Protein AF-F3B7P3-F1 (afdb_monomer_lite)

Secondary structure (DSSP, 8-state):
----EEEEEE-SS--TTHHHHHHHHHHHTT---EEEEEETTEEEEEE----SS-TT-TT--SPPEEEEEESS-----SHHHHHTTEEEEEEES--TT-HHHHHHHHHHHHHH-TTEEEEETTTEEE----

Foldseek 3Di:
DKKKKFKKFAPPDQDQCLVVLLVVLCVVVVFPQWDWADDPFFIKIKTWDDDDDDSPDPPPP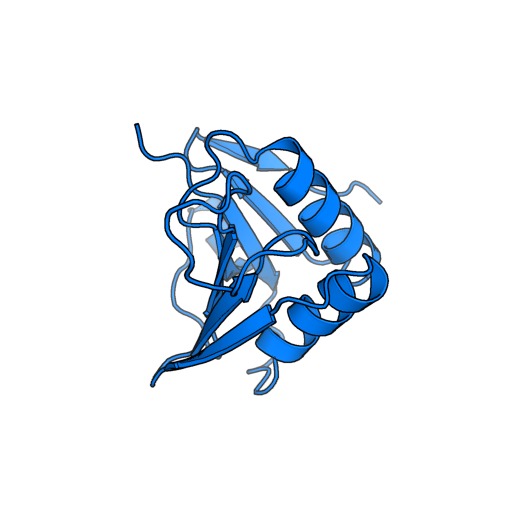TDIWIKTAGRDADDQDDPVSVVVNIGTGIMGRHCPPPVVVVVSSVVSSCVVVVRMKMDMPVGDIDHDDD

pLDDT: mean 84.25, std 11.89, range [49.94, 95.94]

Structure (mmCIF, N/CA/C/O backbone):
data_AF-F3B7P3-F1
#
_entry.id   AF-F3B7P3-F1
#
loop_
_atom_site.group_PDB
_atom_site.id
_atom_site.type_symbol
_atom_site.label_atom_id
_atom_site.label_alt_id
_atom_site.label_comp_id
_atom_site.label_asym_id
_atom_site.label_entity_id
_atom_site.label_seq_id
_atom_site.pdbx_PDB_ins_code
_atom_site.Cartn_x
_atom_site.Cartn_y
_atom_site.Cartn_z
_atom_site.occupancy
_atom_site.B_iso_or_equiv
_atom_site.auth_seq_id
_atom_site.auth_comp_id
_atom_site.auth_asym_id
_atom_site.auth_atom_id
_atom_site.pdbx_PDB_model_num
ATOM 1 N N . MET A 1 1 ? 16.426 10.705 4.151 1.00 55.97 1 MET A N 1
ATOM 2 C CA . MET A 1 1 ? 15.158 10.979 4.864 1.00 55.97 1 MET A CA 1
ATOM 3 C C . MET A 1 1 ? 14.240 9.824 4.524 1.00 55.97 1 MET A C 1
ATOM 5 O O . MET A 1 1 ? 14.259 9.439 3.370 1.00 55.97 1 MET A O 1
ATOM 9 N N . ILE A 1 2 ? 13.553 9.221 5.489 1.00 64.75 2 ILE A N 1
ATOM 10 C CA . ILE A 1 2 ? 12.584 8.146 5.226 1.00 64.75 2 ILE A CA 1
ATOM 11 C C . ILE A 1 2 ? 11.207 8.778 5.434 1.00 64.75 2 ILE A C 1
ATOM 13 O O . ILE A 1 2 ? 10.983 9.393 6.476 1.00 64.75 2 ILE A O 1
ATOM 17 N N . CYS A 1 3 ? 10.345 8.712 4.422 1.00 83.50 3 CYS A N 1
ATOM 18 C CA . CYS A 1 3 ? 8.979 9.230 4.460 1.00 83.50 3 CYS A CA 1
ATOM 19 C C . CYS A 1 3 ? 8.050 8.028 4.317 1.00 83.50 3 CYS A C 1
ATOM 21 O O . CYS A 1 3 ? 7.966 7.467 3.231 1.00 83.50 3 CYS A O 1
ATOM 23 N N . GLU A 1 4 ? 7.409 7.598 5.402 1.00 88.50 4 GLU A N 1
ATOM 24 C CA . GLU A 1 4 ? 6.525 6.429 5.372 1.00 88.50 4 GLU A CA 1
ATOM 25 C C . GLU A 1 4 ? 5.057 6.840 5.383 1.00 88.50 4 GLU A C 1
ATOM 27 O O . GLU A 1 4 ? 4.670 7.822 6.022 1.00 88.50 4 GLU A O 1
ATOM 32 N N . GLY A 1 5 ? 4.228 6.036 4.726 1.00 90.44 5 GLY A N 1
ATOM 33 C CA . GLY A 1 5 ? 2.775 6.146 4.745 1.00 90.44 5 GLY A CA 1
ATOM 34 C C . GLY A 1 5 ? 2.135 4.939 5.419 1.00 90.44 5 GLY A C 1
ATOM 35 O O . GLY A 1 5 ? 2.641 3.821 5.331 1.00 90.44 5 GLY A O 1
ATOM 36 N N . ARG A 1 6 ? 0.986 5.128 6.066 1.00 91.06 6 ARG A N 1
ATOM 37 C CA . ARG A 1 6 ? 0.196 4.048 6.669 1.00 91.06 6 ARG A CA 1
ATOM 38 C C . ARG A 1 6 ? -1.284 4.241 6.372 1.00 91.06 6 ARG A C 1
ATOM 40 O O . ARG A 1 6 ? -1.822 5.316 6.630 1.00 91.06 6 ARG A O 1
ATOM 47 N N . ILE A 1 7 ? -1.951 3.188 5.902 1.00 91.06 7 ILE A N 1
ATOM 48 C CA . ILE A 1 7 ? -3.418 3.109 5.901 1.00 91.06 7 ILE A CA 1
ATOM 49 C C . ILE A 1 7 ? -3.841 2.403 7.183 1.00 91.06 7 ILE A C 1
ATOM 51 O O . ILE A 1 7 ? -3.391 1.290 7.485 1.00 91.06 7 ILE A O 1
ATOM 55 N N . LEU A 1 8 ? -4.696 3.079 7.940 1.00 88.69 8 LEU A N 1
ATOM 56 C CA . LEU A 1 8 ? -5.272 2.590 9.176 1.00 88.69 8 LEU A CA 1
ATOM 57 C C . LEU A 1 8 ? -6.771 2.379 9.005 1.00 88.69 8 LEU A C 1
ATOM 59 O O . LEU A 1 8 ? -7.451 3.206 8.403 1.00 88.69 8 LEU A O 1
ATOM 63 N N . GLU A 1 9 ? -7.292 1.322 9.614 1.00 85.50 9 GLU A N 1
ATOM 64 C CA . GLU A 1 9 ? -8.720 0.990 9.618 1.00 85.50 9 GLU A CA 1
ATOM 65 C C . GLU A 1 9 ? -9.172 0.610 11.023 1.00 85.50 9 GLU A C 1
ATOM 67 O O . GLU A 1 9 ? -8.360 0.197 11.860 1.00 85.50 9 GLU A O 1
ATOM 72 N N . LYS A 1 10 ? -10.481 0.716 11.277 1.00 81.00 10 LYS A N 1
ATOM 73 C CA . LYS A 1 10 ? -11.080 0.115 12.469 1.00 81.00 10 LYS A CA 1
ATOM 74 C C . LYS A 1 10 ? -11.019 -1.402 12.360 1.00 81.00 10 LYS A C 1
ATOM 76 O O . LYS A 1 10 ? -11.415 -1.991 11.356 1.00 81.00 10 LYS A O 1
ATOM 81 N N . PHE A 1 11 ? -10.523 -2.043 13.410 1.00 66.56 11 PHE A N 1
ATOM 82 C CA . PHE A 1 11 ? -10.389 -3.492 13.435 1.00 66.56 11 PHE A CA 1
ATOM 83 C C . PHE A 1 11 ? -11.745 -4.167 13.688 1.00 66.56 11 PHE A C 1
ATOM 85 O O . PHE A 1 11 ? -12.131 -4.379 14.833 1.00 66.56 11 PHE A O 1
ATOM 92 N N . GLU A 1 12 ? -12.466 -4.535 12.626 1.00 62.84 12 GLU A N 1
ATOM 93 C CA . GLU A 1 12 ? -13.758 -5.230 12.770 1.00 62.84 12 GLU A CA 1
ATOM 94 C C . GLU A 1 12 ? -13.647 -6.767 12.710 1.00 62.84 12 GLU A C 1
ATOM 96 O O . GLU A 1 12 ? -14.550 -7.452 13.185 1.00 62.84 12 GLU A O 1
ATOM 101 N N . ARG A 1 13 ? -12.534 -7.331 12.200 1.00 56.19 13 ARG A N 1
ATOM 102 C CA . ARG A 1 13 ? -12.103 -8.752 12.307 1.00 56.19 13 ARG A CA 1
ATOM 103 C C . ARG A 1 13 ? -10.764 -8.961 11.578 1.00 56.19 13 ARG A C 1
ATOM 105 O O . ARG A 1 13 ? -10.408 -8.170 10.709 1.00 56.19 13 ARG A O 1
ATOM 112 N N . LYS A 1 14 ? -10.040 -10.055 11.879 1.00 57.78 14 LYS A N 1
ATOM 113 C CA . LYS A 1 14 ? -8.895 -10.507 11.059 1.00 57.78 14 LYS A CA 1
ATOM 114 C C . LYS A 1 14 ? -9.380 -10.743 9.628 1.00 57.78 14 LYS A C 1
ATOM 116 O O . LYS A 1 14 ? -10.134 -11.684 9.389 1.00 57.78 14 LYS A O 1
ATOM 121 N N . SER A 1 15 ? -8.950 -9.908 8.692 1.00 58.00 15 SER A N 1
ATOM 122 C CA . SER A 1 15 ? -9.135 -10.175 7.272 1.00 58.00 15 SER A CA 1
ATOM 123 C C . SER A 1 15 ? -7.955 -11.037 6.827 1.00 58.00 15 SER A C 1
ATOM 125 O O . SER A 1 15 ? -6.820 -10.582 6.793 1.00 58.00 15 SER A O 1
ATOM 127 N N . ILE A 1 16 ? -8.206 -12.314 6.540 1.00 60.88 16 ILE A N 1
ATOM 128 C CA . ILE A 1 16 ? -7.183 -13.248 6.029 1.00 60.88 16 ILE A CA 1
ATOM 129 C C . ILE A 1 16 ? -6.754 -12.852 4.595 1.00 60.88 16 ILE A C 1
ATOM 131 O O . ILE A 1 16 ? -5.796 -13.390 4.066 1.00 60.88 16 ILE A O 1
ATOM 135 N N . THR A 1 17 ? -7.426 -11.865 3.991 1.00 72.50 17 THR A N 1
ATOM 136 C CA . THR A 1 17 ? -7.259 -11.424 2.599 1.00 72.50 17 THR A CA 1
ATOM 137 C C . THR A 1 17 ? -7.062 -9.901 2.499 1.00 72.50 17 THR A C 1
ATOM 139 O O . THR A 1 17 ? -7.710 -9.235 1.690 1.00 72.50 17 THR A O 1
ATOM 142 N N . VAL A 1 18 ? -6.287 -9.296 3.410 1.00 79.94 18 VAL A N 1
ATOM 143 C CA . VAL A 1 18 ? -6.008 -7.839 3.396 1.00 79.94 18 VAL A CA 1
ATOM 144 C C . VAL A 1 18 ? -5.267 -7.441 2.123 1.00 79.94 18 VAL A C 1
ATOM 146 O O . VAL A 1 18 ? -5.665 -6.496 1.452 1.00 79.94 18 VAL A O 1
ATOM 149 N N . ASP A 1 19 ? -4.240 -8.198 1.758 1.00 84.25 19 ASP A N 1
ATOM 150 C CA . ASP A 1 19 ? -3.493 -8.045 0.509 1.00 84.25 19 ASP A CA 1
ATOM 151 C C . ASP A 1 19 ? -4.404 -8.029 -0.728 1.00 84.25 19 ASP A C 1
ATOM 153 O O . ASP A 1 19 ? -4.290 -7.137 -1.565 1.00 84.25 19 ASP A O 1
ATOM 157 N N . CYS A 1 20 ? -5.395 -8.921 -0.783 1.00 88.56 20 CYS A N 1
ATOM 158 C CA . CYS A 1 20 ? -6.368 -9.009 -1.868 1.00 88.56 20 CYS A CA 1
ATOM 159 C C . CYS A 1 20 ? -7.159 -7.707 -2.068 1.00 88.56 20 CYS A C 1
ATOM 161 O O . CYS A 1 20 ? -7.578 -7.421 -3.187 1.00 88.56 20 CYS A O 1
ATOM 163 N N . ARG A 1 21 ? -7.384 -6.909 -1.012 1.00 90.31 21 ARG A N 1
ATOM 164 C CA . ARG A 1 21 ? -8.044 -5.598 -1.141 1.00 90.31 21 ARG A CA 1
ATOM 165 C C . ARG A 1 21 ? -7.166 -4.620 -1.908 1.00 90.31 21 ARG A C 1
ATOM 167 O O . ARG A 1 21 ? -7.649 -3.965 -2.822 1.00 90.31 21 ARG A O 1
ATOM 174 N N . MET A 1 22 ? -5.880 -4.559 -1.566 1.00 93.62 22 MET A N 1
ATOM 175 C CA . MET A 1 22 ? -4.929 -3.697 -2.265 1.00 93.62 22 MET A CA 1
ATOM 176 C C . MET A 1 22 ? -4.729 -4.155 -3.710 1.00 93.62 22 MET A C 1
ATOM 178 O O . MET A 1 22 ? -4.775 -3.329 -4.613 1.00 93.62 22 MET A O 1
ATOM 182 N N . LEU A 1 23 ? -4.604 -5.464 -3.944 1.00 94.38 23 LEU A N 1
ATOM 183 C CA . LEU A 1 23 ? -4.468 -6.015 -5.296 1.00 94.38 23 LEU A CA 1
ATOM 184 C C . LEU A 1 23 ? -5.650 -5.637 -6.201 1.00 94.38 23 LEU A C 1
ATOM 186 O O . LEU A 1 23 ? -5.428 -5.283 -7.350 1.00 94.38 23 LEU A O 1
ATOM 190 N N . LYS A 1 24 ? -6.888 -5.627 -5.684 1.00 94.50 24 LYS A N 1
ATOM 191 C CA . LYS A 1 24 ? -8.062 -5.158 -6.445 1.00 94.50 24 LYS A CA 1
ATOM 192 C C . LYS A 1 24 ? -7.985 -3.679 -6.820 1.00 94.50 24 LYS A C 1
ATOM 194 O O . LYS A 1 24 ? -8.400 -3.318 -7.915 1.00 94.50 24 LYS A O 1
ATOM 199 N N . ILE A 1 25 ? -7.484 -2.829 -5.921 1.00 95.38 25 ILE A N 1
ATOM 200 C CA . ILE A 1 25 ? -7.293 -1.403 -6.219 1.00 95.38 25 ILE A CA 1
ATOM 201 C C . ILE A 1 25 ? -6.228 -1.228 -7.304 1.00 95.38 25 ILE A C 1
ATOM 203 O O . ILE A 1 25 ? -6.460 -0.482 -8.249 1.00 95.38 25 ILE A O 1
ATOM 207 N N . LEU A 1 26 ? -5.103 -1.942 -7.202 1.00 95.75 26 LEU A N 1
ATOM 208 C CA . LEU 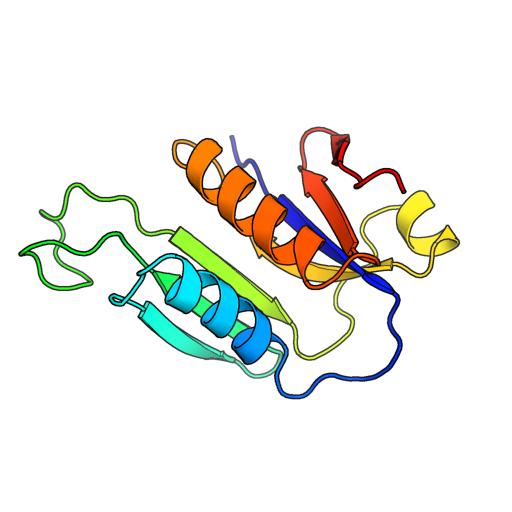A 1 26 ? -4.025 -1.893 -8.193 1.00 95.75 26 LEU A CA 1
ATOM 209 C C . LEU A 1 26 ? -4.482 -2.404 -9.570 1.00 95.75 26 LEU A C 1
ATOM 211 O O . LEU A 1 26 ? -4.226 -1.748 -10.576 1.00 95.75 26 LEU A O 1
ATOM 215 N N . ASP A 1 27 ? -5.228 -3.508 -9.614 1.00 94.69 27 ASP A N 1
ATOM 216 C CA . ASP A 1 27 ? -5.809 -4.052 -10.848 1.00 94.69 27 ASP A CA 1
ATOM 217 C C . ASP A 1 27 ? -6.782 -3.056 -11.506 1.00 94.69 27 ASP A C 1
ATOM 219 O O . ASP A 1 27 ? -6.686 -2.780 -12.699 1.00 94.69 27 ASP A O 1
ATOM 223 N N . ALA A 1 28 ? -7.642 -2.399 -10.717 1.00 95.19 28 ALA A N 1
ATOM 224 C CA . ALA A 1 28 ? -8.537 -1.342 -11.203 1.00 95.19 28 ALA A CA 1
ATOM 225 C C . ALA A 1 28 ? -7.804 -0.070 -11.682 1.00 95.19 28 ALA A C 1
ATOM 227 O O . ALA A 1 28 ? -8.402 0.782 -12.346 1.00 95.19 28 ALA A O 1
ATOM 228 N N . MET A 1 29 ? -6.525 0.079 -11.331 1.00 94.12 29 MET A N 1
ATOM 229 C CA . MET A 1 29 ? -5.629 1.125 -11.828 1.00 94.12 29 MET A CA 1
ATOM 230 C C . MET A 1 29 ? -4.801 0.671 -13.043 1.00 94.12 29 MET A C 1
ATOM 232 O O . MET A 1 29 ? -4.022 1.467 -13.557 1.00 94.12 29 MET A O 1
ATOM 236 N N . ASN A 1 30 ? -5.006 -0.556 -13.539 1.00 93.06 30 ASN A N 1
ATOM 237 C CA . ASN A 1 30 ? -4.233 -1.203 -14.608 1.00 93.06 30 ASN A CA 1
ATOM 238 C C . ASN A 1 30 ? -2.755 -1.443 -14.259 1.00 93.06 30 ASN A C 1
ATOM 240 O O . ASN A 1 30 ? -1.896 -1.418 -15.135 1.00 93.06 30 ASN A O 1
ATOM 244 N N . TYR A 1 31 ? -2.443 -1.680 -12.983 1.00 93.25 31 TYR A N 1
ATOM 245 C CA . TYR A 1 31 ? -1.141 -2.227 -12.612 1.00 93.25 31 TYR A CA 1
ATOM 246 C C . TYR A 1 31 ? -1.168 -3.746 -12.768 1.00 93.25 31 TYR A C 1
ATOM 248 O O . TYR A 1 31 ? -1.898 -4.431 -12.049 1.00 93.25 31 TYR A O 1
ATOM 256 N N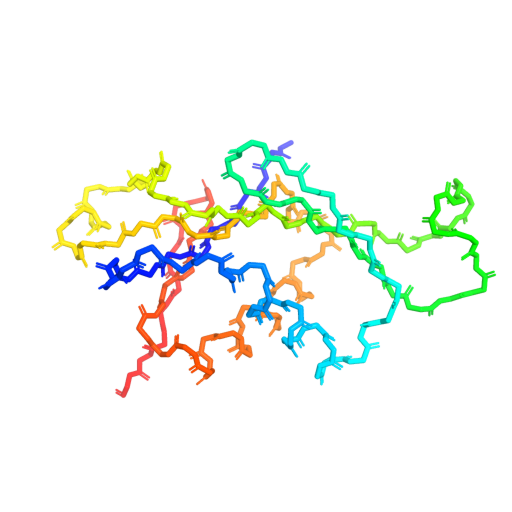 . HIS A 1 32 ? -0.350 -4.280 -13.679 1.00 89.69 32 HIS A N 1
ATOM 257 C CA . HIS A 1 32 ? -0.288 -5.720 -13.948 1.00 89.69 32 HIS A CA 1
ATOM 258 C C . HIS A 1 32 ? 1.083 -6.333 -13.622 1.00 89.69 32 HIS A C 1
ATOM 260 O O . HIS A 1 32 ? 1.147 -7.500 -13.221 1.00 89.69 32 HIS A O 1
ATOM 266 N N . ARG A 1 33 ? 2.177 -5.556 -13.667 1.00 94.00 33 ARG A N 1
ATOM 267 C CA . ARG A 1 33 ? 3.462 -5.913 -13.033 1.00 94.00 33 ARG A CA 1
ATOM 268 C C . ARG A 1 33 ? 3.352 -5.855 -11.511 1.00 94.00 33 ARG A C 1
ATOM 270 O O . ARG A 1 33 ? 3.701 -4.859 -10.879 1.00 94.00 33 ARG A O 1
ATOM 277 N N . ILE A 1 34 ? 2.907 -6.959 -10.914 1.00 95.25 34 ILE A N 1
ATOM 278 C CA . ILE A 1 34 ? 2.807 -7.120 -9.460 1.00 95.25 34 ILE A CA 1
ATOM 279 C C . ILE A 1 34 ? 3.455 -8.438 -9.027 1.00 95.25 34 ILE A C 1
ATOM 281 O O . ILE A 1 34 ? 3.147 -9.506 -9.553 1.00 95.25 34 ILE A O 1
ATOM 285 N N . VAL A 1 35 ? 4.310 -8.376 -8.007 1.00 94.94 35 VAL A N 1
ATOM 286 C CA . VAL A 1 35 ? 4.855 -9.538 -7.296 1.00 94.94 35 VAL A CA 1
ATOM 287 C C . VAL A 1 35 ? 4.398 -9.478 -5.843 1.00 94.94 35 VAL A C 1
ATOM 289 O O . VAL A 1 35 ? 4.659 -8.503 -5.142 1.00 94.94 35 VAL A O 1
ATOM 292 N N . THR A 1 36 ? 3.738 -10.535 -5.370 1.00 94.69 36 THR A N 1
ATOM 293 C CA . THR A 1 36 ? 3.350 -10.672 -3.958 1.00 94.69 36 THR A CA 1
ATOM 294 C C . THR A 1 36 ? 4.199 -11.746 -3.293 1.00 94.69 36 THR A C 1
ATOM 296 O O . THR A 1 36 ? 4.346 -12.846 -3.820 1.00 94.69 36 THR A O 1
ATOM 299 N N . ILE A 1 37 ? 4.770 -11.418 -2.137 1.00 93.31 37 ILE A N 1
ATOM 300 C CA . ILE A 1 37 ? 5.599 -12.314 -1.331 1.00 93.31 37 ILE A CA 1
ATOM 301 C C . ILE A 1 37 ? 4.931 -12.491 0.028 1.00 93.31 37 ILE A C 1
ATOM 303 O O . ILE A 1 37 ? 4.885 -11.552 0.831 1.00 93.31 37 ILE A O 1
ATOM 307 N N . ASP A 1 38 ? 4.470 -13.706 0.303 1.00 89.88 38 ASP A N 1
ATOM 308 C CA . ASP A 1 38 ? 3.869 -14.053 1.586 1.00 89.88 38 ASP A CA 1
ATOM 309 C C . ASP A 1 38 ? 4.914 -14.054 2.706 1.00 89.88 38 ASP A C 1
ATOM 311 O O . ASP A 1 38 ? 6.043 -14.536 2.564 1.00 89.88 38 ASP A O 1
ATOM 315 N N . LYS A 1 39 ? 4.526 -13.515 3.859 1.00 84.81 39 LYS A N 1
ATOM 316 C CA . LYS A 1 39 ? 5.318 -13.487 5.088 1.00 84.81 39 LYS A CA 1
ATOM 317 C C . LYS A 1 39 ? 4.504 -14.085 6.228 1.00 84.81 39 LYS A C 1
ATOM 319 O O . LYS A 1 39 ? 3.281 -14.145 6.196 1.00 84.81 39 LYS A O 1
ATOM 324 N N . SER A 1 40 ? 5.190 -14.491 7.297 1.00 80.81 40 SER A N 1
ATOM 325 C CA . SER A 1 40 ? 4.543 -15.094 8.478 1.00 80.81 40 SER A CA 1
ATOM 326 C C . SER A 1 40 ? 3.427 -14.241 9.103 1.00 80.81 40 SER A C 1
ATOM 328 O O . SER A 1 40 ? 2.574 -14.748 9.826 1.00 80.81 40 SER A O 1
ATOM 330 N N . ASP A 1 41 ? 3.446 -12.938 8.847 1.00 80.25 41 ASP A N 1
ATOM 331 C CA . ASP A 1 41 ? 2.660 -11.936 9.541 1.00 80.25 41 ASP A CA 1
ATOM 332 C C . ASP A 1 41 ? 1.990 -10.938 8.569 1.00 80.25 41 ASP A C 1
ATOM 334 O O . ASP A 1 41 ? 1.571 -9.846 8.971 1.00 80.25 41 ASP A O 1
ATOM 338 N N . GLY A 1 42 ? 1.897 -11.292 7.284 1.00 87.00 42 GLY A N 1
ATOM 339 C CA . GLY A 1 42 ? 1.414 -10.406 6.233 1.00 87.00 42 GLY A CA 1
ATOM 340 C C . GLY A 1 42 ? 1.910 -10.790 4.844 1.00 87.00 42 GLY A C 1
ATOM 341 O O . GLY A 1 42 ? 2.393 -11.896 4.640 1.00 87.00 42 GLY A O 1
ATOM 342 N N . SER A 1 43 ? 1.876 -9.830 3.929 1.00 91.25 43 SER A N 1
ATOM 343 C CA . SER A 1 43 ? 2.402 -9.971 2.570 1.00 91.25 43 SER A CA 1
ATOM 344 C C . SER A 1 43 ? 3.187 -8.712 2.195 1.00 91.25 43 SER A C 1
ATOM 346 O O . SER A 1 43 ? 2.893 -7.611 2.668 1.00 91.25 43 SER A O 1
ATOM 348 N N . LEU A 1 44 ? 4.217 -8.862 1.368 1.00 94.12 44 LEU A N 1
ATOM 349 C CA . LEU A 1 44 ? 4.900 -7.757 0.700 1.00 94.12 44 LEU A CA 1
ATOM 350 C C . LEU A 1 44 ? 4.426 -7.723 -0.749 1.00 94.12 44 LEU A C 1
ATOM 352 O O . LEU A 1 44 ? 4.660 -8.673 -1.488 1.00 94.12 44 LEU A O 1
ATOM 356 N N . ILE A 1 45 ? 3.778 -6.633 -1.135 1.00 95.94 45 ILE A N 1
ATOM 357 C CA . ILE A 1 45 ? 3.338 -6.372 -2.501 1.00 95.94 45 ILE A CA 1
ATOM 358 C C . ILE A 1 45 ? 4.360 -5.425 -3.123 1.00 95.94 45 ILE A C 1
ATOM 360 O O . ILE A 1 45 ? 4.617 -4.344 -2.591 1.00 95.94 45 ILE A O 1
ATOM 364 N N . LEU A 1 46 ? 4.954 -5.851 -4.227 1.00 95.88 46 LEU A N 1
ATOM 365 C CA . LEU A 1 46 ? 5.858 -5.068 -5.053 1.00 95.88 46 LEU A CA 1
ATOM 366 C C . LEU A 1 46 ? 5.168 -4.834 -6.385 1.00 95.88 46 LEU A C 1
ATOM 368 O O . LEU A 1 46 ? 4.655 -5.784 -6.973 1.00 95.88 46 LEU A O 1
ATOM 372 N N . PHE A 1 47 ? 5.172 -3.607 -6.879 1.00 95.44 47 PHE A N 1
ATOM 373 C CA . PHE A 1 47 ? 4.627 -3.322 -8.198 1.00 95.44 47 PHE A CA 1
ATOM 374 C C . PHE A 1 47 ? 5.352 -2.160 -8.862 1.00 95.44 47 PHE A C 1
ATOM 376 O O . PHE A 1 47 ? 6.050 -1.380 -8.208 1.00 95.44 47 PHE A O 1
ATOM 383 N N . LYS A 1 48 ? 5.202 -2.094 -10.178 1.00 93.69 48 LYS A N 1
ATOM 384 C CA . LYS A 1 48 ? 5.769 -1.073 -11.055 1.00 93.69 48 LYS A CA 1
ATOM 385 C C . LYS A 1 48 ? 4.764 -0.751 -12.148 1.00 93.69 48 LYS A C 1
ATOM 387 O O . LYS A 1 48 ? 3.844 -1.534 -12.383 1.00 93.69 48 LYS A O 1
ATOM 392 N N . GLU A 1 49 ? 4.970 0.371 -12.824 1.00 90.12 49 GLU A N 1
ATOM 393 C CA . GLU A 1 49 ? 4.305 0.607 -14.101 1.00 90.12 49 GLU A CA 1
ATOM 394 C C . GLU A 1 49 ? 4.707 -0.464 -15.127 1.00 90.12 49 GLU A C 1
ATOM 396 O O . GLU A 1 49 ? 5.781 -1.084 -15.059 1.00 90.12 49 GLU A O 1
ATOM 401 N N . ASP A 1 50 ? 3.777 -0.737 -16.038 1.00 87.56 50 ASP A N 1
ATOM 402 C CA . ASP A 1 50 ? 3.991 -1.694 -17.110 1.00 87.56 50 ASP A CA 1
ATOM 403 C C . ASP A 1 50 ? 4.928 -1.082 -18.152 1.00 87.56 50 ASP A C 1
ATOM 405 O O . ASP A 1 50 ? 4.676 -0.006 -18.696 1.00 87.56 50 ASP A O 1
ATOM 409 N N . ASN A 1 51 ? 6.008 -1.797 -18.450 1.00 90.31 51 ASN A N 1
ATOM 410 C CA . ASN A 1 51 ? 7.004 -1.391 -19.426 1.00 90.31 51 ASN A CA 1
ATOM 411 C C . ASN A 1 51 ? 7.667 -2.621 -20.067 1.00 90.31 51 ASN A C 1
ATOM 413 O O . ASN A 1 51 ? 7.284 -3.763 -19.810 1.00 90.31 51 ASN A O 1
ATOM 417 N N . GLU A 1 52 ? 8.640 -2.382 -20.945 1.00 91.19 52 GLU A N 1
ATOM 418 C CA . GLU A 1 52 ? 9.334 -3.432 -21.701 1.00 91.19 52 GLU A CA 1
ATOM 419 C C . GLU A 1 52 ? 10.408 -4.198 -20.909 1.00 91.19 52 GLU A C 1
ATOM 421 O O . GLU A 1 52 ? 10.918 -5.203 -21.402 1.00 91.19 52 GLU A O 1
ATOM 426 N N . TYR A 1 53 ? 10.763 -3.744 -19.704 1.00 93.38 53 TYR A N 1
ATOM 427 C CA . TYR A 1 53 ? 11.828 -4.330 -18.896 1.00 93.38 53 TYR A CA 1
ATOM 428 C C . TYR A 1 53 ? 11.320 -5.481 -18.017 1.00 93.38 53 TYR A C 1
ATOM 430 O O . TYR A 1 53 ? 10.194 -5.477 -17.507 1.00 93.38 53 TYR A O 1
ATOM 438 N N . ASP A 1 54 ? 12.190 -6.450 -17.731 1.00 91.81 54 ASP A N 1
ATOM 439 C CA . ASP A 1 54 ? 11.907 -7.482 -16.728 1.00 91.81 54 ASP A CA 1
ATOM 440 C C . ASP A 1 54 ? 11.713 -6.855 -15.336 1.00 91.81 54 ASP A C 1
ATOM 442 O O . ASP A 1 54 ? 12.316 -5.834 -15.016 1.00 91.81 54 ASP A O 1
ATOM 446 N N . PHE A 1 55 ? 10.875 -7.458 -14.479 1.00 89.69 55 PHE A N 1
ATOM 447 C CA . PHE A 1 55 ? 10.439 -6.861 -13.196 1.00 89.69 55 PHE A CA 1
ATOM 448 C C . PHE A 1 55 ? 11.592 -6.337 -12.314 1.00 89.69 55 PHE A C 1
ATOM 450 O O . PHE A 1 55 ? 11.502 -5.260 -11.715 1.00 89.69 55 PHE A O 1
ATOM 457 N N . PHE A 1 56 ? 12.689 -7.095 -12.256 1.00 92.12 56 PHE A N 1
ATOM 458 C CA . PHE A 1 56 ? 13.884 -6.787 -11.467 1.00 92.12 56 PHE A CA 1
ATOM 459 C C . PHE A 1 56 ? 15.074 -6.329 -12.328 1.00 92.12 56 PHE A C 1
ATOM 461 O O . PHE A 1 56 ? 16.212 -6.427 -11.874 1.00 92.12 56 PHE A O 1
ATOM 468 N N . ASP A 1 57 ? 14.840 -5.864 -13.559 1.00 92.56 57 ASP A N 1
ATOM 469 C CA . ASP A 1 57 ? 15.908 -5.296 -14.384 1.00 92.56 57 ASP A CA 1
ATOM 470 C C . ASP A 1 57 ? 16.433 -4.001 -13.743 1.00 92.56 57 ASP A C 1
ATOM 472 O 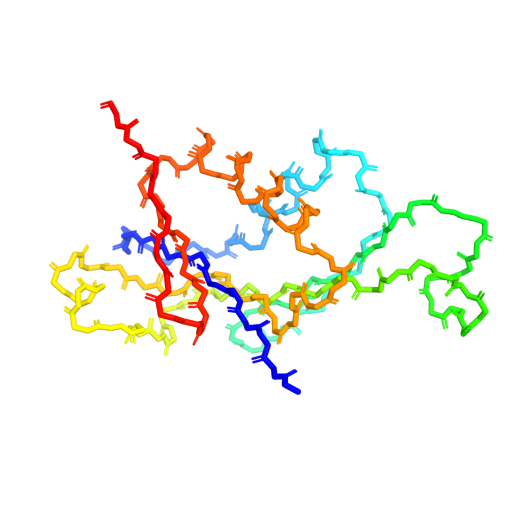O . ASP A 1 57 ? 15.670 -3.097 -13.405 1.00 92.56 57 ASP A O 1
ATOM 476 N N . GLU A 1 58 ? 17.750 -3.910 -13.567 1.00 89.19 58 GLU A N 1
ATOM 477 C CA . GLU A 1 58 ? 18.426 -2.737 -13.004 1.00 89.19 58 GLU A CA 1
ATOM 478 C C . GLU A 1 58 ? 18.393 -1.523 -13.943 1.00 89.19 58 GLU A C 1
ATOM 480 O O . GLU A 1 58 ? 18.609 -0.395 -13.501 1.00 89.19 58 GLU A O 1
ATOM 485 N N . LYS A 1 59 ? 18.155 -1.743 -15.242 1.00 92.38 59 LYS A N 1
ATOM 486 C CA . LYS A 1 59 ? 18.018 -0.678 -16.244 1.00 92.38 59 LYS A CA 1
ATOM 487 C C . LYS A 1 59 ? 16.615 -0.094 -16.308 1.00 92.38 59 LYS A C 1
ATOM 489 O O . LYS A 1 59 ? 16.435 0.925 -16.972 1.00 92.38 59 LYS A O 1
ATOM 494 N N . ASP A 1 60 ? 15.652 -0.739 -15.658 1.00 91.62 60 ASP A N 1
ATOM 495 C CA . ASP A 1 60 ? 14.282 -0.262 -15.590 1.00 91.62 60 ASP A CA 1
ATOM 496 C C . ASP A 1 60 ? 14.250 1.095 -14.863 1.00 91.62 60 ASP A C 1
ATOM 498 O O . ASP A 1 60 ? 14.614 1.160 -13.683 1.00 91.62 60 ASP A O 1
ATOM 502 N N . PRO A 1 61 ? 13.859 2.187 -15.546 1.00 89.06 61 PRO A N 1
ATOM 503 C CA . PRO A 1 61 ? 13.828 3.508 -14.935 1.00 89.06 61 PRO A CA 1
ATOM 504 C C . PRO A 1 61 ? 12.657 3.675 -13.959 1.00 89.06 61 PRO A C 1
ATOM 506 O O . PRO A 1 61 ? 12.677 4.619 -13.164 1.00 89.06 61 PRO A O 1
ATOM 509 N N . ASP A 1 62 ? 11.652 2.794 -14.008 1.00 90.94 62 ASP A N 1
ATOM 510 C CA . ASP A 1 62 ? 10.434 2.966 -13.229 1.00 90.94 62 ASP A CA 1
ATOM 511 C C . ASP A 1 62 ? 10.647 2.565 -11.763 1.00 90.94 62 ASP A C 1
ATOM 513 O O . ASP A 1 62 ? 11.189 1.489 -11.454 1.00 90.94 62 ASP A O 1
ATOM 517 N N . PRO A 1 63 ? 10.205 3.413 -10.816 1.00 89.88 63 PRO A N 1
ATOM 518 C CA . PRO A 1 63 ? 10.403 3.155 -9.403 1.00 89.88 63 PRO A CA 1
ATOM 519 C C . PRO A 1 63 ? 9.607 1.925 -8.959 1.00 89.88 63 PRO A C 1
ATOM 521 O O . PRO A 1 63 ? 8.413 1.794 -9.222 1.00 89.88 63 PRO A O 1
ATOM 524 N N . MET A 1 64 ? 10.262 1.029 -8.217 1.00 92.00 64 MET A N 1
ATOM 525 C CA . MET A 1 64 ? 9.579 -0.083 -7.560 1.00 92.00 64 MET A CA 1
ATOM 526 C C . MET A 1 64 ? 8.815 0.415 -6.338 1.00 92.00 64 MET A C 1
ATOM 528 O O . MET A 1 64 ? 9.417 0.850 -5.354 1.00 92.00 64 MET A O 1
ATOM 532 N N . ILE A 1 65 ? 7.495 0.269 -6.366 1.00 94.50 65 ILE A N 1
ATOM 533 C CA . ILE A 1 65 ? 6.631 0.637 -5.252 1.00 94.50 65 ILE A CA 1
ATOM 534 C C . ILE A 1 65 ? 6.414 -0.580 -4.357 1.00 94.50 65 ILE A C 1
ATOM 536 O O . ILE A 1 65 ? 6.185 -1.697 -4.825 1.00 94.50 65 ILE A O 1
ATOM 540 N N . GLN A 1 66 ? 6.498 -0.357 -3.045 1.00 95.06 66 GLN A N 1
ATOM 541 C CA . GLN A 1 66 ? 6.384 -1.405 -2.037 1.00 95.06 66 GLN A CA 1
ATOM 542 C C . GLN A 1 66 ? 5.223 -1.122 -1.088 1.00 95.06 66 GLN A C 1
ATOM 544 O O . GLN A 1 66 ? 5.089 -0.017 -0.561 1.00 95.06 66 GLN A O 1
ATOM 549 N N . ILE A 1 67 ? 4.421 -2.146 -0.810 1.00 94.81 67 ILE A N 1
ATOM 550 C CA . ILE A 1 67 ? 3.348 -2.099 0.182 1.00 94.81 67 ILE A CA 1
ATOM 551 C C . ILE A 1 67 ? 3.470 -3.319 1.081 1.00 94.81 67 ILE A C 1
ATOM 553 O O . ILE A 1 67 ? 3.442 -4.462 0.628 1.00 94.81 67 ILE A O 1
ATOM 557 N N . ILE A 1 68 ? 3.572 -3.085 2.383 1.00 92.31 68 ILE A N 1
ATOM 558 C CA . ILE A 1 68 ? 3.500 -4.145 3.382 1.00 92.31 68 ILE A CA 1
ATOM 559 C C . ILE A 1 68 ? 2.048 -4.247 3.839 1.00 92.31 68 ILE A C 1
ATOM 561 O O . ILE A 1 68 ? 1.539 -3.318 4.463 1.00 92.31 68 ILE A O 1
ATOM 565 N N . ALA A 1 69 ? 1.398 -5.368 3.543 1.00 91.81 69 ALA A N 1
ATOM 566 C CA . ALA A 1 69 ? 0.048 -5.690 3.985 1.00 91.81 69 ALA A CA 1
ATOM 567 C C . ALA A 1 69 ? 0.106 -6.553 5.252 1.00 91.81 69 ALA A C 1
ATOM 569 O O . ALA A 1 69 ? 0.774 -7.584 5.278 1.00 91.81 69 ALA A O 1
ATOM 570 N N . TYR A 1 70 ? -0.586 -6.158 6.316 1.00 88.38 70 TYR A N 1
ATOM 571 C CA . TYR A 1 70 ? -0.613 -6.891 7.580 1.00 88.38 70 TYR A CA 1
ATOM 572 C C . TYR A 1 70 ? -1.903 -7.707 7.731 1.00 88.38 70 TYR A C 1
ATOM 574 O O . TYR A 1 70 ? -3.004 -7.178 7.627 1.00 88.38 70 TYR A O 1
ATOM 582 N N . VAL A 1 71 ? -1.771 -9.001 8.050 1.00 78.94 71 VAL A N 1
ATOM 583 C CA . VAL A 1 71 ? -2.909 -9.932 8.262 1.00 78.94 71 VAL A CA 1
ATOM 584 C C . VAL A 1 71 ? -3.475 -9.842 9.699 1.00 78.94 71 VAL A C 1
ATOM 586 O O . VAL A 1 71 ? -4.470 -10.474 10.061 1.00 78.94 71 VAL A O 1
ATOM 589 N N . GLY A 1 72 ? -2.876 -9.009 10.554 1.00 70.06 72 GLY A N 1
ATOM 590 C CA . GLY A 1 72 ? -3.332 -8.755 11.919 1.00 70.06 72 GLY A CA 1
ATOM 591 C C . GLY A 1 72 ? -2.878 -7.398 12.452 1.00 70.06 72 GLY A C 1
ATOM 592 O O . GLY A 1 72 ? -2.167 -6.655 11.781 1.00 70.06 72 GLY A O 1
ATOM 593 N N . ILE A 1 73 ? -3.281 -7.084 13.684 1.00 66.06 73 ILE A N 1
ATOM 594 C CA . ILE A 1 73 ? -2.917 -5.832 14.356 1.00 66.06 73 ILE A CA 1
ATOM 595 C C . ILE A 1 73 ? -1.426 -5.859 14.680 1.00 66.06 73 ILE A C 1
ATOM 597 O O . ILE A 1 73 ? -1.001 -6.607 15.560 1.00 66.06 73 ILE A O 1
ATOM 601 N N . LYS A 1 74 ? -0.644 -5.025 13.998 1.00 66.88 74 LYS A N 1
ATOM 602 C CA . LYS A 1 74 ? 0.786 -4.879 14.299 1.00 66.88 74 LYS A CA 1
ATOM 603 C C . LYS A 1 74 ? 1.136 -3.604 15.026 1.00 66.88 74 LYS A C 1
ATOM 605 O O . LYS A 1 74 ? 2.063 -3.596 15.827 1.00 66.88 74 LYS A O 1
ATOM 610 N N . GLU A 1 75 ? 0.403 -2.533 14.755 1.00 70.06 75 GLU A N 1
ATOM 611 C CA . GLU A 1 75 ? 0.787 -1.220 15.240 1.00 70.06 75 GLU A CA 1
ATOM 612 C C . GLU A 1 75 ? -0.435 -0.327 15.456 1.00 70.06 75 GLU A C 1
ATOM 614 O O . GLU A 1 75 ? -1.334 -0.245 14.616 1.00 70.06 75 GLU A O 1
ATOM 619 N N . VAL A 1 76 ? -0.437 0.362 16.598 1.00 65.69 76 VAL A N 1
ATOM 620 C CA . VAL A 1 76 ? -1.325 1.490 16.882 1.00 65.69 76 VAL A CA 1
ATOM 621 C C . VAL A 1 76 ? -0.455 2.738 16.881 1.00 65.69 76 VAL A C 1
ATOM 623 O O . VAL A 1 76 ? 0.242 3.021 17.853 1.00 65.69 76 VAL A O 1
ATOM 626 N N . PHE A 1 77 ? -0.490 3.451 15.761 1.00 67.06 77 PHE A N 1
ATOM 627 C CA . PHE A 1 77 ? 0.506 4.457 15.400 1.00 67.06 77 PHE A CA 1
ATOM 628 C C . PHE A 1 77 ? 0.516 5.708 16.305 1.00 67.06 77 PHE A C 1
ATOM 630 O O . PHE A 1 77 ? 1.568 6.264 16.600 1.00 67.06 77 PHE A O 1
ATOM 637 N N . THR A 1 78 ? -0.640 6.164 16.805 1.00 71.69 78 THR A N 1
ATOM 638 C CA . THR A 1 78 ? -0.740 7.359 17.666 1.00 71.69 78 THR A CA 1
ATOM 639 C C . THR A 1 78 ? -1.740 7.193 18.814 1.00 71.69 78 THR A C 1
ATOM 641 O O . THR A 1 78 ? -2.618 6.331 18.804 1.00 71.69 78 THR A O 1
ATOM 644 N N . ARG A 1 79 ? -1.693 8.094 19.811 1.00 72.88 79 ARG A N 1
ATOM 645 C CA . ARG A 1 79 ? -2.764 8.193 20.828 1.00 72.88 79 ARG A CA 1
ATOM 646 C C . ARG A 1 79 ? -4.137 8.454 20.198 1.00 72.88 79 ARG A C 1
ATOM 648 O O . ARG A 1 79 ? -5.135 7.975 20.726 1.00 72.88 79 ARG A O 1
ATOM 655 N N . LYS A 1 80 ? -4.190 9.213 19.095 1.00 73.25 80 LYS A N 1
ATOM 656 C CA . LYS A 1 80 ? -5.427 9.497 18.354 1.00 73.25 80 LYS A CA 1
ATOM 657 C C . LYS A 1 80 ? -5.951 8.236 17.667 1.00 73.25 80 LYS A C 1
ATOM 659 O O . LYS A 1 80 ? -7.116 7.914 17.843 1.00 73.25 80 LYS A O 1
ATOM 664 N N . SER A 1 81 ? -5.090 7.483 16.981 1.00 72.50 81 SER A N 1
ATOM 665 C CA . SER A 1 81 ? -5.491 6.214 16.365 1.00 72.50 81 SER A CA 1
ATOM 666 C C . SER A 1 81 ? -5.947 5.202 17.416 1.00 72.50 81 SER A C 1
ATOM 668 O O . SER A 1 81 ? -6.948 4.537 17.203 1.00 72.50 81 SER A O 1
ATOM 670 N N . ARG A 1 82 ? -5.308 5.159 18.597 1.00 77.69 82 ARG A N 1
ATOM 671 C CA . ARG A 1 82 ? -5.772 4.329 19.722 1.00 77.69 82 ARG A CA 1
ATOM 672 C C . ARG A 1 82 ? -7.189 4.689 20.172 1.00 77.69 82 ARG A C 1
ATOM 674 O O . ARG A 1 82 ? -7.982 3.789 20.405 1.00 77.69 82 ARG A O 1
ATOM 681 N N . LYS A 1 83 ? -7.489 5.984 20.325 1.00 79.19 83 LYS A N 1
ATOM 682 C CA . LYS A 1 83 ? -8.834 6.454 20.705 1.00 79.19 83 LYS A CA 1
ATOM 683 C C . LYS A 1 83 ? -9.887 6.094 19.659 1.00 79.19 83 LYS A C 1
ATOM 685 O O . LYS A 1 83 ? -11.007 5.777 20.029 1.00 79.19 83 LYS A O 1
ATOM 690 N N . ASP A 1 84 ? -9.506 6.137 18.388 1.00 77.31 84 ASP A N 1
ATOM 691 C CA . ASP A 1 84 ? -10.388 5.830 17.262 1.00 77.31 84 ASP A CA 1
ATOM 692 C C . ASP A 1 84 ? -10.417 4.321 16.923 1.00 77.31 84 ASP A C 1
ATOM 694 O O . ASP A 1 84 ? -11.047 3.939 15.938 1.00 77.31 84 ASP A O 1
ATOM 698 N N . GLU A 1 85 ? -9.732 3.478 17.712 1.00 82.69 85 GLU A N 1
ATOM 699 C CA . GLU A 1 85 ? -9.570 2.026 17.503 1.00 82.69 85 GLU A CA 1
ATOM 700 C C . GLU A 1 85 ? -8.988 1.657 16.124 1.00 82.69 85 GLU A C 1
ATOM 702 O O . GLU A 1 85 ? -9.245 0.591 15.563 1.00 82.69 85 GLU A O 1
ATOM 707 N N . LEU A 1 86 ? -8.171 2.560 15.582 1.00 83.00 86 LEU A N 1
ATOM 708 C CA . LEU A 1 86 ? -7.509 2.439 14.292 1.00 83.00 86 LEU A CA 1
ATOM 709 C C . LEU A 1 86 ? -6.174 1.698 14.421 1.00 83.00 86 LEU A C 1
ATOM 711 O O . LEU A 1 86 ? -5.313 2.068 15.232 1.00 83.00 86 LEU A O 1
ATOM 715 N N . VAL A 1 87 ? -5.979 0.704 13.559 1.00 85.81 87 VAL A N 1
ATOM 716 C CA . VAL A 1 87 ? -4.765 -0.122 13.477 1.00 85.81 87 VAL A CA 1
ATOM 717 C C . VAL A 1 87 ? -4.187 -0.086 12.066 1.00 85.81 87 VAL A C 1
ATOM 719 O O . VAL A 1 87 ? -4.931 0.067 11.101 1.00 85.81 87 VAL A O 1
ATOM 722 N N . THR A 1 88 ? -2.869 -0.227 11.936 1.00 87.50 88 THR A N 1
ATOM 723 C CA . THR A 1 88 ? -2.196 -0.236 10.628 1.00 87.50 88 THR A CA 1
ATOM 724 C C . THR A 1 88 ? -2.483 -1.533 9.869 1.00 87.50 88 THR A C 1
ATOM 726 O O . THR A 1 88 ? -2.161 -2.614 10.365 1.00 87.50 88 THR A O 1
ATOM 729 N N . PHE A 1 89 ? -3.018 -1.414 8.652 1.00 89.38 89 PHE A N 1
ATOM 730 C CA . PHE A 1 89 ? -3.234 -2.533 7.724 1.00 89.38 89 PHE A CA 1
ATOM 731 C C . PHE A 1 89 ? -2.247 -2.527 6.561 1.00 89.38 89 PHE A C 1
ATOM 733 O O . PHE A 1 89 ? -1.758 -3.588 6.180 1.00 89.38 89 PHE A O 1
ATOM 740 N N . PHE A 1 90 ? -1.909 -1.345 6.045 1.00 91.75 90 PHE A N 1
ATOM 741 C CA . PHE A 1 90 ? -0.902 -1.193 4.997 1.00 91.75 90 PHE A CA 1
ATOM 742 C C . PHE A 1 90 ? 0.155 -0.187 5.410 1.00 91.75 90 PHE A C 1
ATOM 744 O O . PHE A 1 90 ? -0.165 0.847 6.004 1.00 91.75 90 PHE A O 1
ATOM 751 N N . ARG A 1 91 ? 1.405 -0.477 5.059 1.00 91.88 91 ARG A N 1
ATOM 752 C CA . ARG A 1 91 ? 2.539 0.432 5.220 1.00 91.88 91 ARG A CA 1
ATOM 753 C C . ARG A 1 91 ? 3.259 0.608 3.890 1.00 91.88 91 ARG A C 1
ATOM 755 O O . ARG A 1 91 ? 3.633 -0.374 3.256 1.00 91.88 91 ARG A O 1
ATOM 762 N N . PHE A 1 92 ? 3.485 1.862 3.535 1.00 93.06 92 PHE A N 1
ATOM 763 C CA . PHE A 1 92 ? 4.333 2.306 2.440 1.00 93.06 92 PHE A CA 1
ATOM 764 C C . PHE A 1 92 ? 5.675 2.717 3.062 1.00 93.06 92 PHE A C 1
ATOM 766 O O . PHE A 1 92 ? 5.711 3.718 3.779 1.00 93.06 92 PHE A O 1
ATOM 773 N N . PRO A 1 93 ? 6.745 1.920 2.903 1.00 89.81 93 PRO A N 1
ATOM 774 C CA . PRO A 1 93 ? 8.007 2.134 3.613 1.00 89.81 93 PRO A CA 1
ATOM 775 C C . PRO A 1 93 ? 8.824 3.302 3.051 1.00 89.81 93 PRO A C 1
ATOM 777 O O . PRO A 1 93 ? 9.684 3.830 3.748 1.00 89.81 93 PRO A O 1
ATOM 780 N N . ASP A 1 94 ? 8.565 3.698 1.808 1.00 88.81 94 ASP A N 1
ATOM 781 C CA . ASP A 1 94 ? 9.184 4.854 1.179 1.00 88.81 94 ASP A CA 1
ATOM 782 C C . ASP A 1 94 ? 8.167 5.515 0.255 1.00 88.81 94 ASP A C 1
ATOM 784 O O . ASP A 1 94 ? 7.531 4.840 -0.551 1.00 88.81 94 ASP A O 1
ATOM 788 N N . LEU A 1 95 ? 7.972 6.817 0.427 1.00 89.12 95 LEU A N 1
ATOM 789 C CA . LEU A 1 95 ? 7.087 7.644 -0.385 1.00 89.12 95 LEU A CA 1
ATOM 790 C C . LEU A 1 95 ? 7.865 8.563 -1.333 1.00 89.12 95 LEU A C 1
ATOM 792 O O . LEU A 1 95 ? 7.245 9.213 -2.171 1.00 89.12 95 LEU A O 1
ATOM 796 N N . ILE A 1 96 ? 9.189 8.663 -1.181 1.00 87.69 96 ILE A N 1
ATOM 797 C CA . ILE A 1 96 ? 9.993 9.671 -1.874 1.00 87.69 96 ILE A CA 1
ATOM 798 C C . ILE A 1 96 ? 10.002 9.395 -3.378 1.00 87.69 96 ILE A C 1
ATOM 800 O O . ILE A 1 96 ? 10.405 8.323 -3.821 1.00 87.69 96 ILE A O 1
ATOM 804 N N . GLY A 1 97 ? 9.587 10.390 -4.162 1.00 87.31 97 GLY A N 1
ATOM 805 C CA . GLY A 1 97 ? 9.546 10.312 -5.624 1.00 87.31 97 GLY A CA 1
ATOM 806 C C . GLY A 1 97 ? 8.359 9.531 -6.194 1.00 87.31 97 GLY A C 1
ATOM 807 O O . GLY A 1 97 ? 8.250 9.423 -7.412 1.00 87.31 97 GLY A O 1
ATOM 808 N N . ILE A 1 98 ? 7.469 9.007 -5.345 1.00 91.06 98 ILE A N 1
ATOM 809 C CA . ILE A 1 98 ? 6.255 8.272 -5.740 1.00 91.06 98 ILE A CA 1
ATOM 810 C C . ILE A 1 98 ? 4.992 8.828 -5.063 1.00 91.06 98 ILE A C 1
ATOM 812 O O . ILE A 1 98 ? 3.951 8.171 -5.010 1.00 91.06 98 ILE A O 1
ATOM 816 N N . GLU A 1 99 ? 5.068 10.044 -4.518 1.00 90.31 99 GLU A N 1
ATOM 817 C CA . GLU A 1 99 ? 4.054 10.622 -3.638 1.00 90.31 99 GLU A CA 1
ATOM 818 C C . GLU A 1 99 ? 2.678 10.696 -4.310 1.00 90.31 99 GLU A C 1
ATOM 820 O O . GLU A 1 99 ? 1.671 10.350 -3.692 1.00 90.31 99 GLU A O 1
ATOM 825 N N . LEU A 1 100 ? 2.626 11.123 -5.578 1.00 91.50 100 LEU A N 1
ATOM 826 C CA . LEU A 1 100 ? 1.374 11.249 -6.331 1.00 91.50 100 LEU A CA 1
ATOM 827 C C . LEU A 1 100 ? 0.725 9.887 -6.594 1.00 91.50 100 LEU A C 1
ATOM 829 O O . LEU A 1 100 ? -0.477 9.742 -6.379 1.00 91.50 100 LEU A O 1
ATOM 833 N N . THR A 1 101 ? 1.518 8.885 -6.977 1.00 92.12 101 THR A N 1
ATOM 834 C CA . THR A 1 101 ? 1.034 7.517 -7.203 1.00 92.12 101 THR A CA 1
ATOM 835 C C . THR A 1 101 ? 0.444 6.932 -5.923 1.00 92.12 101 THR A C 1
ATOM 837 O O . THR A 1 101 ? -0.664 6.395 -5.933 1.00 92.12 101 THR A O 1
ATOM 840 N N . ILE A 1 102 ? 1.129 7.099 -4.786 1.00 92.44 102 ILE A N 1
ATOM 841 C CA . ILE A 1 102 ? 0.601 6.647 -3.494 1.00 92.44 102 ILE A CA 1
ATOM 842 C C . ILE A 1 102 ? -0.676 7.399 -3.115 1.00 92.44 102 ILE A C 1
ATOM 844 O O . ILE A 1 102 ? -1.619 6.773 -2.632 1.00 92.44 102 ILE A O 1
ATOM 848 N N . LEU A 1 103 ? -0.745 8.714 -3.337 1.00 92.19 103 LEU A N 1
ATOM 849 C CA . LEU A 1 103 ? -1.953 9.489 -3.049 1.00 92.19 103 LEU A CA 1
ATOM 850 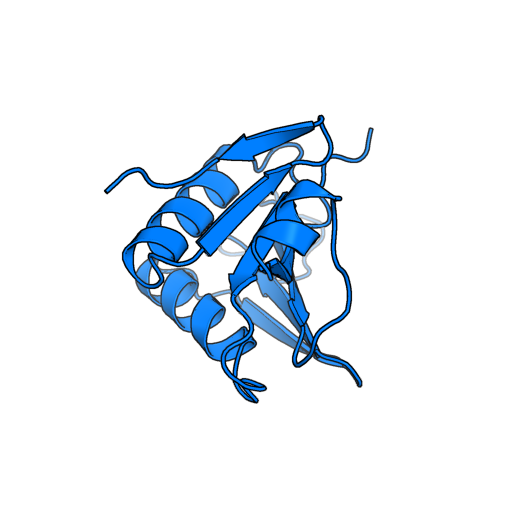C C . LEU A 1 103 ? -3.154 9.021 -3.877 1.00 92.19 103 LEU A C 1
ATOM 852 O O . LEU A 1 103 ? -4.255 8.959 -3.331 1.00 92.19 103 LEU A O 1
ATOM 856 N N . GLU A 1 104 ? -2.966 8.650 -5.145 1.00 94.62 104 GLU A N 1
ATOM 857 C CA . GLU A 1 104 ? -4.050 8.103 -5.967 1.00 94.62 104 GLU A CA 1
ATOM 858 C C . GLU A 1 104 ? -4.504 6.719 -5.480 1.00 94.62 104 GLU A C 1
ATOM 860 O O . GLU A 1 104 ? -5.707 6.480 -5.335 1.00 94.62 104 GLU A O 1
ATOM 865 N N . ILE A 1 105 ? -3.561 5.828 -5.153 1.00 94.94 105 ILE A N 1
ATOM 866 C CA . ILE A 1 105 ? -3.871 4.506 -4.583 1.00 94.94 105 ILE A CA 1
ATOM 867 C C . ILE A 1 105 ? -4.659 4.668 -3.285 1.00 94.94 105 ILE A C 1
ATOM 869 O O . ILE A 1 105 ? -5.704 4.043 -3.101 1.00 94.94 105 ILE A O 1
ATOM 873 N N . VAL A 1 106 ? -4.179 5.533 -2.388 1.00 93.94 106 VAL A N 1
ATOM 874 C CA . VAL A 1 106 ? -4.846 5.839 -1.122 1.00 93.94 106 VAL A CA 1
ATOM 875 C C . VAL A 1 106 ? -6.233 6.409 -1.387 1.00 93.94 106 VAL A C 1
ATOM 877 O O . VAL A 1 106 ? -7.186 5.944 -0.774 1.00 93.94 106 VAL A O 1
ATOM 880 N N . HIS A 1 107 ? -6.378 7.363 -2.308 1.00 93.75 107 HIS A N 1
ATOM 881 C CA . HIS A 1 107 ? -7.674 7.944 -2.648 1.00 93.75 107 HIS A CA 1
ATOM 882 C C . HIS A 1 107 ? -8.686 6.862 -3.041 1.00 93.75 107 HIS A C 1
ATOM 884 O O . HIS A 1 107 ? -9.734 6.756 -2.406 1.00 93.75 107 HIS A O 1
ATOM 890 N N . ARG A 1 108 ? -8.345 6.005 -4.011 1.00 94.81 108 ARG A N 1
ATOM 891 C CA . ARG A 1 108 ? -9.219 4.911 -4.470 1.00 94.81 108 ARG A CA 1
ATOM 892 C C . ARG A 1 108 ? -9.500 3.894 -3.366 1.00 94.81 108 ARG A C 1
ATOM 894 O O . ARG A 1 108 ? -10.636 3.457 -3.202 1.00 94.81 108 ARG A O 1
ATOM 901 N N . TYR A 1 109 ? -8.495 3.561 -2.557 1.00 93.31 109 TYR A N 1
ATOM 902 C CA . TYR A 1 109 ? -8.682 2.682 -1.406 1.00 93.31 109 TYR A CA 1
ATOM 903 C C . TYR A 1 109 ? -9.689 3.272 -0.407 1.00 93.31 109 TYR A C 1
ATOM 905 O O . TYR A 1 109 ? -10.574 2.570 0.072 1.00 93.31 109 TYR A O 1
ATOM 913 N N . MET A 1 110 ? -9.598 4.571 -0.111 1.00 91.44 110 MET A N 1
ATOM 914 C CA . MET A 1 110 ? -10.513 5.264 0.801 1.00 91.44 110 MET A CA 1
ATOM 915 C C . MET A 1 110 ? -11.914 5.484 0.204 1.00 91.44 110 MET A C 1
ATOM 917 O O . MET A 1 110 ? -12.870 5.691 0.953 1.00 91.44 110 MET A O 1
ATOM 921 N N . GLU A 1 111 ? -12.061 5.471 -1.123 1.00 92.19 111 GLU A N 1
ATOM 922 C CA . GLU A 1 111 ? -13.371 5.444 -1.783 1.00 92.19 111 GLU A CA 1
ATOM 923 C C . GLU A 1 111 ? -14.102 4.125 -1.542 1.00 92.19 111 GLU A C 1
ATOM 925 O O . GLU A 1 111 ? -15.272 4.153 -1.165 1.00 92.19 111 GLU A O 1
ATOM 930 N N . GLU A 1 112 ? -13.400 3.003 -1.694 1.00 90.62 112 GLU A N 1
ATOM 931 C CA . GLU A 1 112 ? -13.951 1.660 -1.482 1.00 90.62 112 GLU A CA 1
ATOM 932 C C . GLU A 1 112 ? -14.127 1.336 0.013 1.00 90.62 112 GLU A C 1
ATOM 934 O O . GLU A 1 112 ? -15.104 0.709 0.427 1.00 90.62 112 GLU A O 1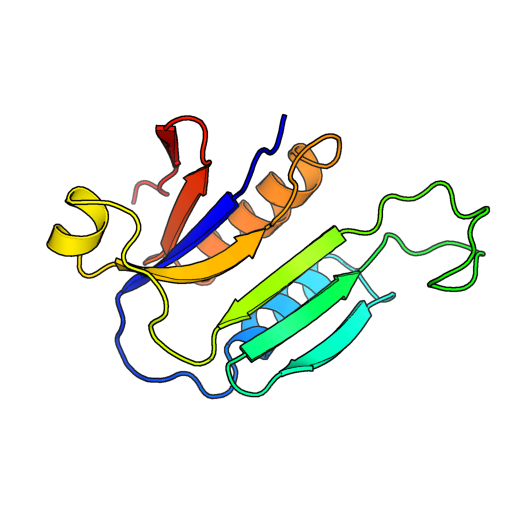
ATOM 939 N N . TYR A 1 113 ? -13.197 1.798 0.852 1.00 88.00 113 TYR A N 1
ATOM 940 C CA . TYR A 1 113 ? -13.161 1.531 2.289 1.00 88.00 113 TYR A CA 1
ATOM 941 C C . TYR A 1 113 ? -13.239 2.849 3.080 1.00 88.00 113 TYR A C 1
ATOM 943 O O . TYR A 1 113 ? -12.224 3.337 3.573 1.00 88.00 113 TYR A O 1
ATOM 951 N N . PRO A 1 114 ? -14.429 3.451 3.261 1.00 82.81 114 PRO A N 1
ATOM 952 C CA . PRO A 1 114 ? -14.572 4.802 3.821 1.00 82.81 114 PRO A CA 1
ATOM 953 C C . PRO A 1 114 ? -14.181 4.932 5.303 1.00 82.81 114 PRO A C 1
ATOM 955 O O . PRO A 1 114 ? -13.873 6.026 5.767 1.00 82.81 114 PRO A O 1
ATOM 958 N N . ASN A 1 115 ? -14.125 3.824 6.049 1.00 84.38 115 ASN A N 1
ATOM 959 C CA . ASN A 1 115 ? -13.703 3.795 7.458 1.00 84.38 115 ASN A CA 1
ATOM 960 C C . ASN A 1 115 ? -12.170 3.746 7.635 1.00 84.38 115 ASN A C 1
ATOM 962 O O . ASN A 1 115 ? -11.660 3.215 8.627 1.00 84.38 115 ASN A O 1
ATOM 966 N N . THR A 1 116 ? -11.437 4.283 6.663 1.00 86.69 116 THR A N 1
ATOM 967 C CA . THR A 1 116 ? -9.975 4.319 6.611 1.00 86.69 116 THR A CA 1
ATOM 968 C C . THR A 1 116 ? -9.427 5.701 6.958 1.00 86.69 116 THR A C 1
ATOM 970 O O . THR A 1 116 ? -10.082 6.735 6.820 1.00 86.69 116 THR A O 1
ATOM 973 N N . ALA A 1 117 ? -8.174 5.734 7.394 1.00 88.88 117 ALA A N 1
ATOM 974 C CA . ALA A 1 117 ? -7.396 6.952 7.549 1.00 88.88 117 ALA A CA 1
ATOM 975 C C . ALA A 1 117 ? -5.989 6.743 6.995 1.00 88.88 117 ALA A C 1
ATOM 977 O O . ALA A 1 117 ? -5.395 5.687 7.201 1.00 88.88 117 ALA A O 1
ATOM 978 N N . PHE A 1 118 ? -5.431 7.773 6.365 1.00 89.88 118 PHE A N 1
ATOM 979 C CA . PHE A 1 118 ? -4.058 7.751 5.877 1.00 89.88 118 PHE A CA 1
ATOM 980 C C . PHE A 1 118 ? -3.169 8.656 6.732 1.00 89.88 118 PHE A C 1
ATOM 982 O O . PHE A 1 118 ? -3.509 9.807 7.017 1.00 89.88 118 PHE A O 1
ATOM 989 N N . TYR A 1 119 ? -2.034 8.125 7.172 1.00 87.06 119 TYR A N 1
ATOM 990 C CA . TYR A 1 119 ? -1.051 8.820 7.998 1.00 87.06 119 TYR A CA 1
ATOM 991 C C . TYR A 1 119 ? 0.304 8.813 7.307 1.00 87.06 119 TYR A C 1
ATOM 993 O O . TYR A 1 119 ? 0.706 7.789 6.765 1.00 87.06 119 TYR A O 1
ATOM 1001 N N . VAL A 1 120 ? 1.017 9.933 7.385 1.00 85.38 120 VAL A N 1
ATOM 1002 C CA . VAL A 1 120 ? 2.384 10.068 6.872 1.00 85.38 120 VAL A CA 1
ATOM 1003 C C . VAL A 1 120 ? 3.308 10.427 8.038 1.00 85.38 120 VAL A C 1
ATOM 1005 O O . VAL A 1 120 ? 2.945 11.275 8.860 1.00 85.38 120 VAL A O 1
ATOM 1008 N N . ASP A 1 121 ? 4.494 9.811 8.115 1.00 75.88 121 ASP A N 1
ATOM 1009 C CA . ASP A 1 121 ? 5.463 9.933 9.231 1.00 75.88 121 ASP A CA 1
ATOM 1010 C C . ASP A 1 121 ? 6.007 11.351 9.484 1.00 75.88 121 ASP A C 1
ATOM 1012 O O . ASP A 1 121 ? 6.720 11.610 10.450 1.00 75.88 121 ASP A O 1
ATOM 1016 N N . ASN A 1 122 ? 5.563 12.316 8.689 1.00 64.19 122 ASN A N 1
ATOM 1017 C CA . ASN A 1 122 ? 5.838 13.741 8.819 1.00 64.19 122 ASN A CA 1
ATOM 1018 C C . ASN A 1 122 ? 4.882 14.417 9.833 1.00 64.19 122 ASN A C 1
ATOM 1020 O O . ASN A 1 122 ? 4.912 15.635 9.991 1.00 64.19 122 ASN A O 1
ATOM 1024 N N . GLY A 1 123 ? 3.982 13.652 10.470 1.00 52.78 123 GLY A N 1
ATOM 1025 C CA . GLY A 1 123 ? 2.986 14.141 11.432 1.00 52.78 123 GLY A CA 1
ATOM 1026 C C . GLY A 1 123 ? 1.648 14.584 10.823 1.00 52.78 123 GLY A C 1
ATOM 1027 O O . GLY A 1 123 ? 0.777 15.048 11.560 1.00 52.78 123 GLY A O 1
ATOM 1028 N N . TYR A 1 124 ? 1.448 14.423 9.511 1.00 58.53 124 TYR A N 1
ATOM 1029 C CA . TYR A 1 124 ? 0.198 14.780 8.828 1.00 58.53 124 TYR A CA 1
ATOM 1030 C C . TYR A 1 124 ? -0.767 13.587 8.739 1.00 58.53 124 TYR A C 1
ATOM 1032 O O . TYR A 1 124 ? -0.365 12.428 8.627 1.00 58.53 124 TYR A O 1
ATOM 1040 N N . THR A 1 125 ? -2.069 13.870 8.814 1.00 58.69 125 THR A N 1
ATOM 1041 C CA . THR A 1 125 ? -3.146 12.871 8.742 1.00 58.69 125 THR A CA 1
ATOM 1042 C C . THR A 1 125 ? -4.192 13.313 7.731 1.00 58.69 125 THR A C 1
ATOM 1044 O O . THR A 1 125 ? -4.731 14.410 7.863 1.00 58.69 125 THR A O 1
ATOM 1047 N N . PHE A 1 126 ? -4.538 12.434 6.795 1.00 65.81 126 PHE A N 1
ATOM 1048 C CA . PHE A 1 126 ? -5.592 12.640 5.808 1.00 65.81 126 PHE A CA 1
ATOM 1049 C C . PHE A 1 126 ? -6.775 11.719 6.121 1.00 65.81 126 PHE A C 1
ATOM 1051 O O . PHE A 1 126 ? -6.610 10.534 6.423 1.00 65.81 126 PHE A O 1
ATOM 1058 N N . ARG A 1 127 ? -7.986 12.278 6.098 1.00 66.12 127 ARG A N 1
ATOM 1059 C CA . ARG A 1 127 ? -9.242 11.540 6.270 1.00 66.12 127 ARG A CA 1
ATOM 1060 C C . ARG A 1 127 ? -10.238 12.032 5.233 1.00 66.12 127 ARG A C 1
ATOM 1062 O O . ARG A 1 127 ? -10.293 13.233 4.971 1.00 66.12 127 ARG A O 1
ATOM 1069 N N . LYS A 1 128 ? -11.029 11.120 4.671 1.00 60.22 128 LYS A N 1
ATOM 1070 C CA . LYS A 1 128 ? -12.157 11.493 3.822 1.00 60.22 128 LYS A CA 1
ATOM 1071 C C . LYS A 1 128 ? -13.257 12.040 4.733 1.00 60.22 128 LYS A C 1
ATOM 1073 O O . LYS A 1 128 ? -13.652 11.377 5.690 1.00 60.22 128 LYS A O 1
ATOM 1078 N N . HIS A 1 129 ? -13.686 13.273 4.491 1.00 56.75 129 HIS A N 1
ATOM 1079 C CA . HIS A 1 129 ? -14.859 13.826 5.160 1.00 56.75 129 HIS A CA 1
ATOM 1080 C C . HIS A 1 129 ? -16.113 13.296 4.457 1.00 56.75 129 HIS A C 1
ATOM 1082 O O . HIS A 1 129 ? -16.162 13.293 3.227 1.00 56.75 129 HIS A O 1
ATOM 1088 N N . HIS A 1 130 ? -17.068 12.800 5.248 1.00 49.94 130 HIS A N 1
ATOM 1089 C CA . HIS A 1 130 ? -18.412 12.449 4.789 1.00 49.94 130 HIS A CA 1
ATOM 1090 C C . HIS A 1 130 ? -19.252 13.705 4.581 1.00 49.94 130 HIS A C 1
ATOM 1092 O O . HIS A 1 130 ? -19.176 14.597 5.460 1.00 49.94 130 HIS A O 1
#

Radius of gyration: 14.64 Å; chains: 1; bounding box: 37×30×42 Å

Sequence (130 aa):
MICEGRILEKFERKSITVDCRMLKILDAMNYHRIVTIDKSDGSLILFKEDNEYDFFDEKDPDPMIQIIAYVGIKEVFTRKSRKDELVTFFRFPDLIGIELTILEIVHRYMEEYPNTAFYVDNGYTFRKHH